Protein AF-A0A5D2D864-F1 (afdb_monomer_lite)

Organism: Gossypium darwinii (NCBI:txid34276)

Structure (mmCIF, N/CA/C/O backbone):
data_AF-A0A5D2D864-F1
#
_entry.id   AF-A0A5D2D864-F1
#
loop_
_atom_site.group_PDB
_atom_site.id
_atom_site.type_symbol
_atom_site.label_atom_id
_atom_site.label_alt_id
_atom_site.label_comp_id
_atom_site.label_asym_id
_atom_site.label_entity_id
_atom_site.label_seq_id
_atom_site.pdbx_PDB_ins_code
_atom_site.Cartn_x
_atom_site.Cartn_y
_atom_site.Cartn_z
_atom_site.occupancy
_atom_site.B_iso_or_equiv
_atom_site.auth_seq_id
_atom_site.auth_comp_id
_atom_site.auth_asym_id
_atom_site.auth_atom_id
_atom_site.pdbx_PDB_model_num
ATOM 1 N N . MET A 1 1 ? -20.719 16.041 -0.977 1.00 46.28 1 MET A N 1
ATOM 2 C CA . MET A 1 1 ? -22.059 15.527 -0.584 1.00 46.28 1 MET A CA 1
ATOM 3 C C . MET A 1 1 ? -21.979 14.354 0.398 1.00 46.28 1 MET A C 1
ATOM 5 O O . MET A 1 1 ? -22.927 14.145 1.139 1.00 46.28 1 MET A O 1
ATOM 9 N N . VAL A 1 2 ? -20.846 13.637 0.464 1.00 47.62 2 VAL A N 1
ATOM 10 C CA . VAL A 1 2 ? -20.567 12.593 1.474 1.00 47.62 2 VAL A CA 1
ATOM 11 C C . VAL A 1 2 ? -20.111 13.190 2.822 1.00 47.62 2 VAL A C 1
ATOM 13 O O . VAL A 1 2 ? -20.312 12.580 3.868 1.00 47.62 2 VAL A O 1
ATOM 16 N N . ASP A 1 3 ? -19.574 14.414 2.822 1.00 50.41 3 ASP A N 1
ATOM 17 C CA . ASP A 1 3 ? -19.045 15.067 4.031 1.00 50.41 3 ASP A CA 1
ATOM 18 C C . ASP A 1 3 ? -20.120 15.502 5.041 1.00 50.41 3 ASP A C 1
ATOM 20 O O . ASP A 1 3 ? -19.861 15.508 6.240 1.00 50.41 3 ASP A O 1
ATOM 24 N N . ILE A 1 4 ? -21.349 15.788 4.592 1.00 55.66 4 ILE A N 1
ATOM 25 C CA . ILE A 1 4 ? -22.454 16.230 5.468 1.00 55.66 4 ILE A CA 1
ATOM 26 C C . ILE A 1 4 ? -22.978 15.073 6.334 1.00 55.66 4 ILE A C 1
ATOM 28 O O . ILE A 1 4 ? -23.154 15.222 7.540 1.00 55.66 4 ILE A O 1
ATOM 32 N N . LEU A 1 5 ? -23.116 13.873 5.759 1.00 51.31 5 LEU A N 1
ATOM 33 C CA . LEU A 1 5 ? -23.576 12.687 6.496 1.00 51.31 5 LEU A CA 1
ATOM 34 C C . LEU A 1 5 ? -22.534 12.183 7.512 1.00 51.31 5 LEU A C 1
ATOM 36 O O . LEU A 1 5 ? -22.891 11.570 8.520 1.00 51.31 5 LEU A O 1
ATOM 40 N N . LYS A 1 6 ? -21.244 12.452 7.267 1.00 52.25 6 LYS A N 1
ATOM 41 C CA . LYS A 1 6 ? -20.132 11.999 8.116 1.00 52.25 6 LYS A CA 1
ATOM 42 C C . LYS A 1 6 ? -19.872 12.905 9.323 1.00 52.25 6 LYS A C 1
ATOM 44 O O . LYS A 1 6 ? -19.280 12.449 10.295 1.00 52.25 6 LYS A O 1
ATOM 49 N N . VAL A 1 7 ? -20.309 14.160 9.280 1.00 56.31 7 VAL A N 1
ATOM 50 C CA . VAL A 1 7 ? -20.109 15.107 10.386 1.00 56.31 7 VAL A CA 1
ATOM 51 C C . VAL A 1 7 ? -21.297 15.098 11.348 1.00 56.31 7 VAL A C 1
ATOM 53 O O . VAL A 1 7 ? -21.080 15.036 12.553 1.00 56.31 7 VAL A O 1
ATOM 56 N N . GLU A 1 8 ? -22.537 15.064 10.856 1.00 57.88 8 GLU A N 1
ATOM 57 C CA . GLU A 1 8 ? -23.718 15.236 11.720 1.00 57.88 8 GLU A CA 1
ATOM 58 C C . GLU A 1 8 ? -24.185 13.927 12.380 1.00 57.88 8 GLU A C 1
ATOM 60 O O . GLU A 1 8 ? -24.425 13.888 13.582 1.00 57.88 8 GLU A O 1
ATOM 65 N N . VAL A 1 9 ? -24.246 12.813 11.639 1.00 54.44 9 VAL A N 1
ATOM 66 C CA . VAL A 1 9 ? -24.748 11.532 12.184 1.00 54.44 9 VAL A CA 1
ATOM 67 C C . VAL A 1 9 ? -23.640 10.732 12.874 1.00 54.44 9 VAL A C 1
ATOM 69 O O . VAL A 1 9 ? -23.852 10.118 13.922 1.00 54.44 9 VAL A O 1
ATOM 72 N N . LEU A 1 10 ? -22.432 10.743 12.302 1.00 54.38 10 LEU A N 1
ATOM 73 C CA . LEU A 1 10 ? -21.276 10.048 12.872 1.00 54.38 10 LEU A CA 1
ATOM 74 C C . LEU A 1 10 ? -20.593 10.859 13.977 1.00 54.38 10 LEU A C 1
ATOM 76 O O . LEU A 1 10 ? -20.040 10.242 14.883 1.00 54.38 10 LEU A O 1
ATOM 80 N N . GLY A 1 11 ? -20.673 12.194 13.957 1.00 59.75 11 GLY A N 1
ATOM 81 C CA . GLY A 1 11 ? -20.122 13.052 15.009 1.00 59.75 11 GLY A CA 1
ATOM 82 C C . GLY A 1 11 ? -20.774 12.811 16.371 1.00 59.75 11 GLY A C 1
ATOM 83 O O . GLY A 1 11 ? -20.067 12.636 17.359 1.00 59.75 11 GLY A O 1
ATOM 84 N N . GLU A 1 12 ? -22.103 12.691 16.426 1.00 61.53 12 GLU A N 1
ATOM 85 C CA . GLU A 1 12 ? -22.854 12.465 17.672 1.00 61.53 12 GLU A CA 1
ATOM 86 C C . GLU A 1 12 ? -22.593 11.063 18.269 1.00 61.53 12 GLU A C 1
ATOM 88 O O . GLU A 1 12 ? -22.425 10.895 19.480 1.00 61.53 12 GLU A O 1
ATOM 93 N N . GLN A 1 13 ? -22.498 10.037 17.410 1.00 56.19 13 GLN A N 1
ATOM 94 C CA . GLN A 1 13 ? -22.211 8.651 17.812 1.00 56.19 13 GLN A CA 1
ATOM 95 C C . GLN A 1 13 ? -20.745 8.461 18.214 1.00 56.19 13 GLN A C 1
ATOM 97 O O . GLN A 1 13 ? -20.457 7.778 19.200 1.00 56.19 13 GLN A O 1
ATOM 102 N N . LEU A 1 14 ? -19.813 9.087 17.485 1.00 58.97 14 LEU A N 1
ATOM 103 C CA . LEU A 1 14 ? -18.406 9.157 17.877 1.00 58.97 14 LEU A CA 1
ATOM 104 C C . LEU A 1 14 ? -18.247 9.926 19.183 1.00 58.97 14 LEU A C 1
ATOM 106 O O . LEU A 1 14 ? -17.480 9.475 20.020 1.00 58.97 14 LEU A O 1
ATOM 110 N N . SER A 1 15 ? -18.997 11.009 19.401 1.00 61.84 15 SER A N 1
ATOM 111 C CA . SER A 1 15 ? -18.963 11.799 20.634 1.00 61.84 15 SER A CA 1
ATOM 112 C C . SER A 1 15 ? -19.405 10.968 21.845 1.00 61.84 15 SER A C 1
ATOM 114 O O . SER A 1 15 ? -18.610 10.764 22.766 1.00 61.84 15 SER A O 1
ATOM 116 N N . ARG A 1 16 ? -20.590 10.336 21.792 1.00 63.72 16 ARG A N 1
ATOM 117 C CA . ARG A 1 16 ? -21.082 9.436 22.860 1.00 63.72 16 ARG A CA 1
ATOM 118 C C . ARG A 1 16 ? -20.130 8.275 23.155 1.00 63.72 16 ARG A C 1
ATOM 120 O O . ARG A 1 16 ? -19.910 7.922 24.313 1.00 63.72 16 ARG A O 1
ATOM 127 N N . LYS A 1 17 ? -19.552 7.666 22.115 1.00 61.00 17 LYS A N 1
ATOM 128 C CA . LYS A 1 17 ? -18.601 6.554 22.266 1.00 61.00 17 LYS A CA 1
ATOM 129 C C . LYS A 1 17 ? -17.224 7.042 22.736 1.00 61.00 17 LYS A C 1
ATOM 131 O O . LYS A 1 17 ? -16.554 6.323 23.468 1.00 61.00 17 LYS A O 1
ATOM 136 N N . SER A 1 18 ? -16.819 8.259 22.368 1.00 63.56 18 SER A N 1
ATOM 137 C CA . SER A 1 18 ? -15.561 8.887 22.794 1.00 63.56 18 SER A CA 1
ATOM 138 C C . SER A 1 18 ? -15.559 9.245 24.275 1.00 63.56 18 SER A C 1
ATOM 140 O O . SER A 1 18 ? -14.522 9.109 24.912 1.00 63.56 18 SER A O 1
ATOM 142 N N . GLU A 1 19 ? -16.709 9.614 24.841 1.00 66.69 19 GLU A N 1
ATOM 143 C CA . GLU A 1 19 ? -16.851 9.915 26.267 1.00 66.69 19 GLU A CA 1
A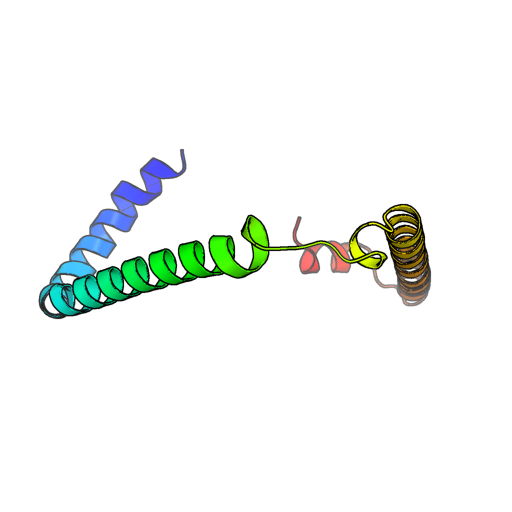TOM 144 C C . GLU A 1 19 ? -16.744 8.633 27.112 1.00 66.69 19 GLU A C 1
ATOM 146 O O . GLU A 1 19 ? -15.971 8.574 28.067 1.00 66.69 19 GLU A O 1
ATOM 151 N N . SER A 1 20 ? -17.389 7.544 26.668 1.00 69.56 20 SER A N 1
ATOM 152 C CA . SER A 1 20 ? -17.221 6.201 27.254 1.00 69.56 20 SER A CA 1
ATOM 153 C C . SER A 1 20 ? -15.791 5.655 27.135 1.00 69.56 20 SER A C 1
ATOM 155 O O . SER A 1 20 ? -15.407 4.778 27.910 1.00 69.56 20 SER A O 1
ATOM 157 N N . LEU A 1 21 ? -15.013 6.127 26.158 1.00 69.94 21 LEU A N 1
ATOM 158 C CA . LEU A 1 21 ? -13.634 5.704 25.896 1.00 69.94 21 LEU A CA 1
ATOM 159 C C . LEU A 1 21 ? -12.614 6.788 26.275 1.00 69.94 21 LEU A C 1
ATOM 161 O O . LEU A 1 21 ? -11.432 6.653 25.953 1.00 69.94 21 LEU A O 1
ATOM 165 N N . ALA A 1 22 ? -13.033 7.840 26.985 1.00 75.19 22 ALA A N 1
ATOM 166 C CA . ALA A 1 22 ? -12.180 8.983 27.295 1.00 75.19 22 ALA A CA 1
ATOM 167 C C . ALA A 1 22 ? -10.931 8.566 28.088 1.00 75.19 22 ALA A C 1
ATOM 169 O O . ALA A 1 22 ? -9.842 9.075 27.840 1.00 75.19 22 ALA A O 1
ATOM 170 N N . GLY A 1 23 ? -11.056 7.564 28.968 1.00 82.50 23 GLY A N 1
ATOM 171 C CA . GLY A 1 23 ? -9.924 6.987 29.703 1.00 82.50 23 GLY A CA 1
ATOM 172 C C . GLY A 1 23 ? -8.935 6.194 28.836 1.00 82.50 23 GLY A C 1
ATOM 173 O O . GLY A 1 23 ? -7.772 6.054 29.204 1.00 82.50 23 GLY A O 1
ATOM 174 N N . LEU A 1 24 ? -9.358 5.703 27.666 1.00 84.12 24 LEU A N 1
ATOM 175 C CA . LEU A 1 24 ? -8.501 4.990 26.709 1.00 84.12 24 LEU A CA 1
ATOM 176 C C . LEU A 1 24 ? -7.837 5.925 25.698 1.00 84.12 24 LEU A C 1
ATOM 178 O O . LEU A 1 24 ? -6.872 5.525 25.045 1.00 84.12 24 LEU A O 1
ATOM 182 N N . ARG A 1 25 ? -8.310 7.169 25.590 1.00 83.75 25 ARG A N 1
ATOM 183 C CA . ARG A 1 25 ? -7.780 8.175 24.668 1.00 83.75 25 ARG A CA 1
ATOM 184 C C . ARG A 1 25 ? -6.254 8.335 24.753 1.00 83.75 25 ARG A C 1
ATOM 186 O O . ARG A 1 25 ? -5.632 8.229 23.699 1.00 83.75 25 ARG A O 1
ATOM 193 N N . PRO A 1 26 ? -5.615 8.443 25.937 1.00 89.12 26 PRO A N 1
ATOM 194 C CA . PRO A 1 26 ? -4.154 8.543 26.012 1.00 89.12 26 PRO A CA 1
ATOM 195 C C . PRO A 1 26 ? -3.439 7.289 25.489 1.00 89.12 26 PRO A C 1
ATOM 197 O O . PRO A 1 26 ? -2.362 7.371 24.903 1.00 89.12 26 PRO A O 1
ATOM 200 N N . SER A 1 27 ? -4.046 6.109 25.666 1.00 90.75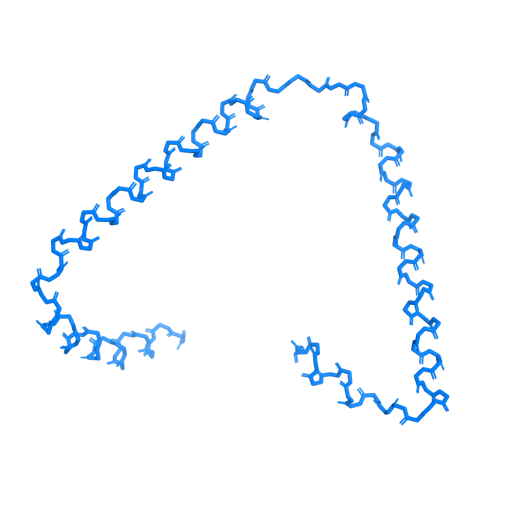 27 SER A N 1
ATOM 201 C CA . SER A 1 27 ? -3.493 4.856 25.138 1.00 90.75 27 SER A CA 1
ATOM 202 C C . SER A 1 27 ? -3.593 4.802 23.615 1.00 90.75 27 SER A C 1
ATOM 204 O O . SER A 1 27 ? -2.634 4.404 22.959 1.00 90.75 27 SER A O 1
ATOM 206 N N . LEU A 1 28 ? -4.725 5.229 23.051 1.00 88.69 28 LEU A N 1
ATOM 207 C CA . LEU A 1 28 ? -4.934 5.287 21.605 1.00 88.69 28 LEU A CA 1
ATOM 208 C C . LEU A 1 28 ? -4.039 6.335 20.941 1.00 88.69 28 LEU A C 1
ATOM 210 O O . LEU A 1 28 ? -3.445 6.041 19.912 1.00 88.69 28 LEU A O 1
ATOM 214 N N . GLU A 1 29 ? -3.882 7.514 21.542 1.00 90.75 29 GLU A N 1
ATOM 215 C CA . GLU A 1 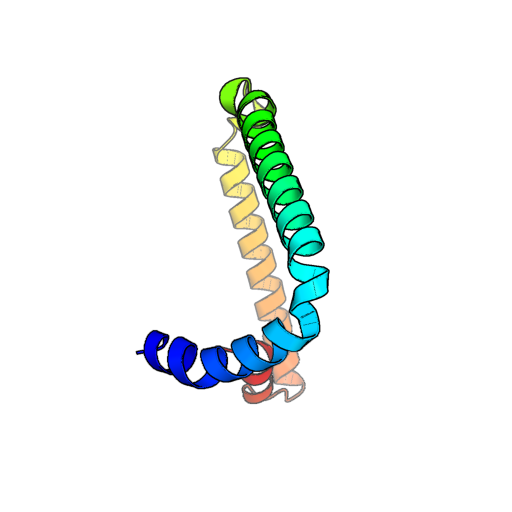29 ? -2.969 8.557 21.058 1.00 90.75 29 GLU A CA 1
ATOM 216 C C . GLU A 1 29 ? -1.516 8.061 21.066 1.00 90.75 29 GLU A C 1
ATOM 218 O O . GLU A 1 29 ? -0.794 8.250 20.088 1.00 90.75 29 GLU A O 1
ATOM 223 N N . ARG A 1 30 ? -1.107 7.328 22.111 1.00 93.06 30 ARG A N 1
ATOM 224 C CA . ARG A 1 30 ? 0.218 6.694 22.173 1.00 93.06 30 ARG A CA 1
ATOM 225 C C . ARG A 1 30 ? 0.412 5.632 21.089 1.00 93.06 30 ARG A C 1
ATOM 227 O O . ARG A 1 30 ? 1.470 5.587 20.470 1.00 9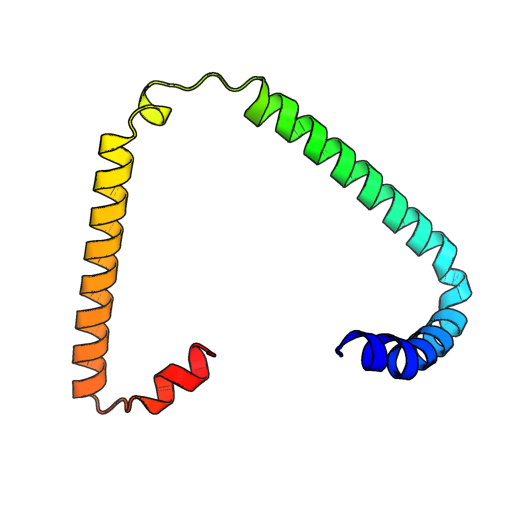3.06 30 ARG A O 1
ATOM 234 N N . ILE A 1 31 ? -0.590 4.784 20.851 1.00 94.94 31 ILE A N 1
ATOM 235 C CA . ILE A 1 31 ? -0.542 3.770 19.784 1.00 94.94 31 ILE A CA 1
ATOM 236 C C . ILE A 1 31 ? -0.487 4.447 18.412 1.00 94.94 31 ILE A C 1
ATOM 238 O O . ILE A 1 31 ? 0.294 4.045 17.555 1.00 94.94 31 ILE A O 1
ATOM 242 N N . LEU A 1 32 ? -1.284 5.495 18.208 1.00 94.38 32 LEU A N 1
ATOM 243 C CA . LEU A 1 32 ? -1.303 6.254 16.966 1.00 94.38 32 LEU A CA 1
ATOM 244 C C . LEU A 1 32 ? 0.057 6.905 16.696 1.00 94.38 32 LEU A C 1
ATOM 246 O O . LEU A 1 32 ? 0.524 6.864 15.559 1.00 94.38 32 LEU A O 1
ATOM 250 N N . ALA A 1 33 ? 0.694 7.468 17.724 1.00 93.06 33 ALA A N 1
ATOM 251 C CA . ALA A 1 33 ? 2.035 8.032 17.625 1.00 93.06 33 ALA A CA 1
ATOM 252 C C . ALA A 1 33 ? 3.083 6.963 17.264 1.00 93.06 33 ALA A C 1
ATOM 254 O O . ALA A 1 33 ? 3.856 7.180 16.333 1.00 93.06 33 ALA A O 1
ATOM 255 N N . ASP A 1 34 ? 3.053 5.790 17.912 1.00 98.00 34 ASP A N 1
ATOM 256 C CA . ASP A 1 34 ? 3.957 4.669 17.589 1.00 98.00 34 ASP A CA 1
ATOM 257 C C . ASP A 1 34 ? 3.785 4.197 16.139 1.00 98.00 34 ASP A C 1
ATOM 259 O O . ASP A 1 34 ? 4.763 4.015 15.415 1.00 98.00 34 ASP A O 1
ATOM 263 N N . ILE A 1 35 ? 2.538 4.050 15.678 1.00 97.69 35 ILE A N 1
ATOM 264 C CA . ILE A 1 35 ? 2.249 3.656 14.296 1.00 97.69 35 ILE A CA 1
ATOM 265 C C . ILE A 1 35 ? 2.783 4.704 13.318 1.00 97.69 35 ILE A C 1
ATOM 267 O O . ILE A 1 35 ? 3.421 4.335 12.331 1.00 9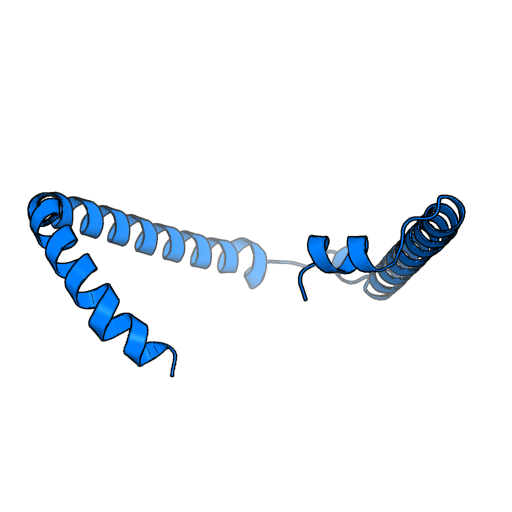7.69 35 ILE A O 1
ATOM 271 N N . HIS A 1 36 ? 2.561 5.995 13.580 1.00 96.44 36 HIS A N 1
ATOM 272 C CA . HIS A 1 36 ? 3.075 7.067 12.725 1.00 96.44 36 HIS A CA 1
ATOM 273 C C . HIS A 1 36 ? 4.598 7.048 12.641 1.00 96.44 36 HIS A C 1
ATOM 275 O O . HIS A 1 36 ? 5.150 7.114 11.539 1.00 96.44 36 HIS A O 1
ATOM 281 N N . GLU A 1 37 ? 5.282 6.932 13.778 1.00 96.81 37 GLU A N 1
ATOM 282 C CA . GLU A 1 37 ? 6.740 6.852 13.820 1.00 96.81 37 GLU A CA 1
ATOM 283 C C . GLU A 1 37 ? 7.239 5.625 13.052 1.00 96.81 37 GLU A C 1
ATOM 285 O O . GLU A 1 37 ? 8.107 5.738 12.183 1.00 96.81 37 GLU A O 1
ATOM 290 N N . ARG A 1 38 ? 6.628 4.461 13.286 1.00 97.69 38 ARG A N 1
ATOM 291 C CA . ARG A 1 38 ? 7.011 3.200 12.648 1.00 97.69 38 ARG A CA 1
ATOM 292 C C . ARG A 1 38 ? 6.786 3.214 11.143 1.00 97.69 38 ARG A C 1
ATOM 294 O O . ARG A 1 38 ? 7.643 2.733 10.403 1.00 97.69 38 ARG A O 1
ATOM 301 N N . LEU A 1 39 ? 5.661 3.751 10.677 1.00 97.19 39 LEU A N 1
ATOM 302 C CA . LEU A 1 39 ? 5.383 3.897 9.248 1.00 97.19 39 LEU A CA 1
ATOM 303 C C . LEU A 1 39 ? 6.356 4.879 8.603 1.00 97.19 39 LEU A C 1
ATOM 305 O O . LEU A 1 39 ? 6.913 4.578 7.550 1.00 97.19 39 LEU A O 1
ATOM 309 N N . THR A 1 40 ? 6.621 6.006 9.263 1.00 97.31 40 THR A N 1
ATOM 310 C CA . THR A 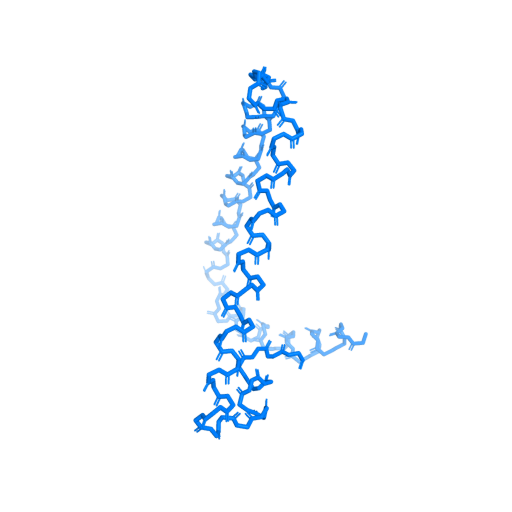1 40 ? 7.581 7.004 8.781 1.00 97.31 40 THR A CA 1
ATOM 311 C C . THR A 1 40 ? 8.980 6.408 8.667 1.00 97.31 40 THR A C 1
ATOM 313 O O . THR A 1 40 ? 9.643 6.583 7.645 1.00 97.31 40 THR A O 1
ATOM 316 N N . PHE A 1 41 ? 9.426 5.675 9.688 1.00 98.00 41 PHE A N 1
ATOM 317 C CA . PHE A 1 41 ? 10.707 4.982 9.672 1.00 98.00 41 PHE A CA 1
ATOM 318 C C . PHE A 1 41 ? 10.758 3.948 8.547 1.00 98.00 41 PHE A C 1
ATOM 320 O O . PHE A 1 41 ? 11.646 4.018 7.704 1.00 98.00 41 PHE A O 1
ATOM 327 N N . ARG A 1 42 ? 9.774 3.042 8.472 1.00 97.81 42 ARG A N 1
ATOM 328 C CA . ARG A 1 42 ? 9.736 1.989 7.446 1.00 97.81 42 ARG A CA 1
ATOM 329 C C . ARG A 1 42 ? 9.720 2.554 6.033 1.00 97.81 42 ARG A C 1
ATOM 331 O O . ARG A 1 42 ? 10.458 2.055 5.194 1.00 97.81 42 ARG A O 1
ATOM 338 N N . ALA A 1 43 ? 8.932 3.597 5.779 1.00 96.88 43 ALA A N 1
ATOM 339 C CA . ALA A 1 43 ? 8.899 4.253 4.478 1.00 96.88 43 ALA A CA 1
ATOM 340 C C . ALA A 1 43 ? 10.270 4.842 4.122 1.00 96.88 43 ALA A C 1
ATOM 342 O O . ALA A 1 43 ? 10.776 4.605 3.030 1.00 96.88 43 ALA A O 1
ATOM 343 N N . ARG A 1 44 ? 10.911 5.559 5.056 1.00 96.94 44 ARG A N 1
ATOM 344 C CA . ARG A 1 44 ? 12.247 6.138 4.841 1.00 96.94 44 ARG A CA 1
ATOM 345 C C . ARG A 1 44 ? 13.311 5.070 4.595 1.00 96.94 44 ARG A C 1
ATOM 347 O O . ARG A 1 44 ? 14.146 5.261 3.716 1.00 96.94 44 ARG A O 1
ATOM 354 N N . THR A 1 45 ? 13.279 3.976 5.349 1.00 96.44 45 THR A N 1
ATOM 355 C CA . THR A 1 45 ? 14.210 2.853 5.195 1.00 96.44 45 THR A CA 1
ATOM 356 C C . THR A 1 45 ? 14.001 2.153 3.859 1.00 96.44 45 THR A C 1
ATOM 358 O O . THR A 1 45 ? 14.952 2.019 3.106 1.00 96.44 45 THR A O 1
ATOM 361 N N . TYR A 1 46 ? 12.759 1.816 3.501 1.00 96.25 46 TYR A N 1
ATOM 362 C CA . TYR A 1 46 ? 12.455 1.186 2.215 1.00 96.25 46 TYR A CA 1
ATOM 363 C C . TYR A 1 46 ? 12.884 2.062 1.034 1.00 96.25 46 TYR A C 1
ATOM 365 O O . TYR A 1 46 ? 13.545 1.592 0.117 1.00 96.25 46 TYR A O 1
ATOM 373 N N . ILE A 1 47 ? 12.574 3.364 1.078 1.00 95.25 47 ILE A N 1
ATOM 374 C CA . ILE A 1 47 ? 13.007 4.300 0.034 1.00 95.25 47 ILE A CA 1
ATOM 375 C C . ILE A 1 47 ? 14.532 4.330 -0.069 1.00 95.25 47 ILE A C 1
ATOM 377 O O . ILE A 1 47 ? 15.059 4.371 -1.173 1.00 95.25 47 ILE A O 1
ATOM 381 N N . ARG A 1 48 ? 15.256 4.331 1.051 1.00 95.00 48 ARG A N 1
ATOM 382 C CA . ARG A 1 48 ? 16.720 4.358 1.025 1.00 95.00 48 ARG A CA 1
ATOM 383 C C . ARG A 1 48 ? 17.298 3.063 0.462 1.00 95.00 48 ARG A C 1
ATOM 385 O O . ARG A 1 48 ? 18.135 3.120 -0.433 1.00 95.00 48 ARG A O 1
ATOM 392 N N . ASP A 1 49 ? 16.867 1.937 1.007 1.00 94.38 49 ASP A N 1
ATOM 393 C CA . ASP A 1 49 ? 17.548 0.661 0.828 1.00 94.38 49 ASP A CA 1
ATOM 394 C C . ASP A 1 49 ? 17.109 -0.026 -0.471 1.00 94.38 49 ASP A C 1
ATOM 396 O O . ASP A 1 49 ? 17.954 -0.517 -1.212 1.00 94.38 49 ASP A O 1
ATOM 400 N N . GLU A 1 50 ? 15.815 0.032 -0.798 1.00 93.31 50 GLU A N 1
ATOM 401 C CA . GLU A 1 50 ? 15.226 -0.689 -1.936 1.00 93.31 50 GLU A CA 1
ATOM 402 C C . GLU A 1 50 ? 15.029 0.183 -3.182 1.00 93.31 50 GLU A C 1
ATOM 404 O O . GLU A 1 50 ? 14.819 -0.348 -4.267 1.00 93.31 50 GLU A O 1
ATOM 409 N N . ILE A 1 51 ? 15.050 1.518 -3.054 1.00 92.81 51 ILE A N 1
ATOM 410 C CA . ILE A 1 51 ? 14.815 2.429 -4.192 1.00 92.81 51 ILE A CA 1
ATOM 411 C C . ILE A 1 51 ? 16.050 3.277 -4.489 1.00 92.81 51 ILE A C 1
ATOM 413 O O . ILE A 1 51 ? 16.616 3.187 -5.573 1.00 92.81 51 ILE A O 1
ATOM 417 N N . ALA A 1 52 ? 16.478 4.124 -3.552 1.00 92.50 52 ALA A N 1
ATOM 418 C CA . ALA A 1 52 ? 17.538 5.103 -3.791 1.00 92.50 52 ALA A CA 1
ATOM 419 C C . ALA A 1 52 ? 18.903 4.443 -4.027 1.00 92.50 52 ALA A C 1
ATOM 421 O O . ALA A 1 52 ? 19.687 4.935 -4.836 1.00 92.50 52 ALA A O 1
ATOM 422 N N . ASN A 1 53 ? 19.168 3.330 -3.340 1.00 89.38 53 ASN A N 1
ATOM 423 C CA . ASN A 1 53 ? 20.415 2.574 -3.454 1.00 89.38 53 ASN A CA 1
ATOM 424 C C . ASN A 1 53 ? 20.309 1.364 -4.388 1.00 89.38 53 ASN A C 1
ATOM 426 O O . ASN A 1 53 ? 21.236 0.557 -4.459 1.00 89.38 53 ASN A O 1
ATOM 430 N N . TYR A 1 54 ? 19.189 1.215 -5.088 1.00 91.62 54 TYR A N 1
ATOM 431 C CA . TYR A 1 54 ? 18.985 0.085 -5.970 1.00 91.62 54 TYR A CA 1
ATOM 432 C C . TYR A 1 54 ? 19.846 0.206 -7.229 1.00 91.62 54 TYR A C 1
ATOM 434 O O . TYR A 1 54 ? 19.810 1.212 -7.940 1.00 91.62 54 TYR A O 1
ATOM 442 N N . ILE A 1 55 ? 20.615 -0.846 -7.506 1.00 91.25 55 ILE A N 1
ATOM 443 C CA . ILE A 1 55 ? 21.432 -0.981 -8.712 1.00 91.25 55 ILE A CA 1
ATOM 444 C C . ILE A 1 55 ? 20.765 -2.057 -9.576 1.00 91.25 55 ILE A C 1
ATOM 446 O O . ILE A 1 55 ? 20.838 -3.233 -9.213 1.00 91.25 55 ILE A O 1
ATOM 450 N N . PRO A 1 56 ? 20.111 -1.684 -10.692 1.00 90.19 56 PRO A N 1
ATOM 451 C CA . PRO A 1 56 ? 19.407 -2.638 -11.541 1.00 90.19 56 PRO A CA 1
ATOM 452 C C . PRO A 1 56 ? 20.354 -3.708 -12.089 1.00 90.19 56 PRO A C 1
ATOM 454 O O . PRO A 1 56 ? 21.438 -3.387 -12.587 1.00 90.19 56 PRO A O 1
ATOM 457 N N . ILE A 1 57 ? 19.927 -4.970 -12.054 1.00 90.00 57 ILE A N 1
ATOM 458 C CA . ILE A 1 57 ? 20.610 -6.056 -12.762 1.00 90.00 57 ILE A CA 1
ATOM 459 C C . ILE A 1 57 ? 20.075 -6.172 -14.194 1.00 90.00 57 ILE A C 1
ATOM 461 O O . ILE A 1 57 ? 19.024 -5.633 -14.535 1.00 90.00 57 ILE A O 1
ATOM 465 N N . ASN A 1 58 ? 20.798 -6.881 -15.067 1.00 86.44 58 ASN A N 1
ATOM 466 C CA . ASN A 1 58 ? 20.423 -7.013 -16.485 1.00 86.44 58 ASN A CA 1
ATOM 467 C C . ASN A 1 58 ? 18.982 -7.508 -16.690 1.00 86.44 58 ASN A C 1
ATOM 469 O O . ASN A 1 58 ? 18.314 -7.104 -17.638 1.00 86.44 58 ASN A O 1
ATOM 473 N N . GLU A 1 59 ? 18.493 -8.356 -15.790 1.00 86.62 59 GLU A N 1
ATOM 474 C CA . GLU A 1 59 ? 17.125 -8.863 -15.831 1.00 86.62 59 GLU A CA 1
ATOM 475 C C . GLU A 1 59 ? 16.078 -7.784 -15.522 1.00 86.62 59 GLU A C 1
ATOM 477 O O . GLU A 1 59 ? 14.999 -7.779 -16.113 1.00 86.62 59 GLU A O 1
ATOM 482 N N . ASP A 1 60 ? 16.405 -6.803 -14.680 1.00 86.31 60 ASP A N 1
ATOM 483 C CA . ASP A 1 60 ? 15.520 -5.675 -14.378 1.00 86.31 60 ASP A CA 1
ATOM 484 C C . ASP A 1 60 ? 15.315 -4.767 -15.583 1.00 86.31 60 ASP A C 1
ATOM 486 O O . ASP A 1 60 ? 14.219 -4.242 -15.787 1.00 86.31 60 ASP A O 1
ATOM 490 N N . LEU A 1 61 ? 16.361 -4.646 -16.402 1.00 84.44 61 LEU A N 1
ATOM 491 C CA . LEU A 1 61 ? 16.405 -3.823 -17.605 1.00 84.44 61 LEU A CA 1
ATOM 492 C C . LEU A 1 61 ? 15.840 -4.531 -18.842 1.00 84.44 61 LEU A C 1
ATOM 494 O O . LEU A 1 61 ? 15.612 -3.880 -19.863 1.00 84.44 61 LEU A O 1
ATOM 498 N N . ASN A 1 62 ? 15.588 -5.842 -18.772 1.00 87.94 62 ASN A N 1
ATOM 499 C CA . ASN A 1 62 ? 15.048 -6.621 -19.883 1.00 87.94 62 ASN A CA 1
ATOM 500 C C . ASN A 1 62 ? 13.532 -6.410 -20.050 1.00 87.94 62 ASN A C 1
ATOM 502 O O . ASN A 1 62 ? 12.715 -7.322 -19.919 1.00 87.94 62 ASN A O 1
ATOM 506 N N . TYR A 1 63 ? 13.154 -5.167 -20.331 1.00 81.19 63 TYR A N 1
ATOM 507 C CA . TYR A 1 63 ? 11.774 -4.759 -20.553 1.00 81.19 63 TYR A CA 1
ATOM 508 C C . TYR A 1 63 ? 11.087 -5.491 -21.724 1.00 81.19 63 TYR A C 1
ATOM 510 O O . TYR A 1 63 ? 9.927 -5.863 -21.551 1.00 81.19 63 TYR A O 1
ATOM 518 N N . PRO A 1 64 ? 11.751 -5.778 -22.869 1.00 89.12 64 PRO A N 1
ATOM 519 C CA . PRO A 1 64 ? 11.126 -6.516 -23.970 1.00 89.12 64 PRO A CA 1
ATOM 520 C C . PRO A 1 64 ? 10.610 -7.897 -23.551 1.00 89.12 64 PRO A C 1
ATOM 522 O O . PRO A 1 64 ? 9.442 -8.201 -23.768 1.00 89.12 64 PRO A O 1
ATOM 525 N N . ALA A 1 65 ? 11.431 -8.693 -22.859 1.00 85.38 65 ALA A N 1
ATOM 526 C CA . ALA A 1 65 ? 11.001 -10.009 -22.390 1.00 85.38 65 ALA A CA 1
ATOM 527 C C . ALA A 1 65 ? 9.902 -9.916 -21.314 1.00 85.38 65 ALA A C 1
ATOM 529 O O . ALA A 1 65 ? 8.984 -10.734 -21.295 1.00 85.38 65 ALA A O 1
ATOM 530 N N . LYS A 1 66 ? 9.950 -8.901 -20.433 1.00 82.94 66 LYS A N 1
ATOM 531 C CA . LYS A 1 66 ? 8.893 -8.665 -19.430 1.00 82.94 66 LYS A CA 1
ATOM 532 C C . LYS A 1 66 ? 7.551 -8.331 -20.082 1.00 82.94 66 LYS A C 1
ATOM 534 O O . LYS A 1 66 ? 6.516 -8.817 -19.628 1.00 82.94 66 LYS A O 1
ATOM 539 N N . LEU A 1 67 ? 7.573 -7.530 -21.148 1.00 82.88 67 LEU A N 1
ATOM 540 C CA . LEU A 1 67 ? 6.384 -7.214 -21.935 1.00 82.88 67 LEU A CA 1
ATOM 541 C C . LEU A 1 67 ? 5.816 -8.455 -22.626 1.00 82.88 67 LEU A C 1
ATOM 543 O O . LEU A 1 67 ? 4.623 -8.720 -22.489 1.00 82.88 67 LEU A O 1
ATOM 547 N N . GLU A 1 68 ? 6.653 -9.230 -23.315 1.00 84.81 68 GLU A N 1
ATOM 548 C CA . GLU A 1 68 ? 6.231 -10.462 -23.993 1.00 84.81 68 GLU A CA 1
ATOM 549 C C . GLU A 1 68 ? 5.616 -11.466 -23.011 1.00 84.81 68 GLU A C 1
ATOM 551 O O . GLU A 1 68 ? 4.519 -11.964 -23.256 1.00 84.81 68 GLU A O 1
ATOM 556 N N . HIS A 1 69 ? 6.243 -11.684 -21.851 1.00 77.25 69 HIS A N 1
ATOM 557 C CA . HIS A 1 69 ? 5.704 -12.578 -20.827 1.00 77.25 69 HIS A CA 1
ATOM 558 C C . HIS A 1 69 ? 4.357 -12.089 -20.273 1.00 77.25 69 HIS A C 1
ATOM 560 O O . HIS A 1 69 ? 3.431 -12.879 -20.108 1.00 77.25 69 HIS A O 1
ATOM 566 N N . SER A 1 70 ? 4.201 -10.780 -20.030 1.00 73.50 70 SER A N 1
ATOM 567 C CA . SER A 1 70 ? 2.912 -10.227 -19.593 1.00 73.50 70 SER A CA 1
ATOM 568 C C . SER A 1 70 ? 1.805 -10.394 -20.637 1.00 73.50 70 SER A C 1
ATOM 570 O O . SER A 1 70 ? 0.666 -10.681 -20.276 1.00 73.50 70 SER A O 1
ATOM 572 N N . ALA A 1 71 ? 2.132 -10.262 -21.926 1.00 75.19 71 ALA A N 1
ATOM 573 C CA . ALA A 1 71 ? 1.183 -10.474 -23.011 1.00 75.19 71 ALA A CA 1
ATOM 574 C C . ALA A 1 71 ? 0.762 -11.947 -23.110 1.00 75.19 71 ALA A C 1
ATOM 576 O O . ALA A 1 71 ? -0.415 -12.227 -23.336 1.00 75.19 71 ALA A O 1
ATOM 577 N N . ASP A 1 72 ? 1.692 -12.875 -22.881 1.00 76.88 72 ASP A N 1
ATOM 578 C CA . ASP A 1 72 ? 1.416 -14.313 -22.889 1.00 76.88 72 ASP A CA 1
ATOM 579 C C . ASP A 1 72 ? 0.508 -14.712 -21.717 1.00 76.88 72 ASP A C 1
ATOM 581 O O . ASP A 1 72 ? -0.525 -15.344 -21.917 1.00 76.88 72 ASP A O 1
ATOM 585 N N . VAL A 1 73 ? 0.775 -14.200 -20.509 1.00 76.81 73 VAL A N 1
ATOM 586 C CA . VAL A 1 73 ? -0.109 -14.383 -19.343 1.00 76.81 73 VAL A CA 1
ATOM 587 C C . VAL A 1 73 ? -1.497 -13.779 -19.590 1.00 76.81 73 VAL A C 1
ATOM 589 O O . VAL A 1 73 ? -2.508 -14.377 -19.222 1.00 76.81 73 VAL A O 1
ATOM 592 N N . VAL A 1 74 ? -1.598 -12.613 -20.235 1.00 77.62 74 VAL A N 1
ATOM 593 C CA . VAL A 1 74 ? -2.897 -12.022 -20.613 1.00 77.62 74 VAL A CA 1
ATOM 594 C C . VAL A 1 74 ? -3.621 -12.888 -21.652 1.00 77.62 74 VAL A C 1
ATOM 596 O O . VAL A 1 74 ? -4.833 -13.068 -21.563 1.00 77.62 74 VAL A O 1
ATOM 599 N N . SER A 1 75 ? -2.897 -13.472 -22.605 1.00 76.19 75 SER A N 1
ATOM 600 C CA . SER A 1 75 ? -3.448 -14.380 -23.617 1.00 76.19 75 SER A CA 1
ATOM 601 C C . SER A 1 75 ? -3.949 -15.688 -22.998 1.00 76.19 75 SER A C 1
ATOM 603 O O . SER A 1 75 ? -5.098 -16.082 -23.214 1.00 76.19 75 SER A O 1
ATOM 605 N N . GLU A 1 76 ? -3.141 -16.326 -22.150 1.00 78.31 76 GLU A N 1
ATOM 606 C CA . GLU A 1 76 ? -3.521 -17.518 -21.391 1.00 78.31 76 GLU A CA 1
ATOM 607 C C . GLU A 1 76 ? -4.721 -17.233 -20.487 1.00 78.31 76 GLU A C 1
ATOM 609 O O . GLU A 1 76 ? -5.682 -18.012 -20.458 1.00 78.31 76 GLU A O 1
ATOM 614 N N . THR A 1 77 ? -4.712 -16.077 -19.808 1.00 82.12 77 THR A N 1
ATOM 615 C CA . THR A 1 77 ? -5.818 -15.664 -18.943 1.00 82.12 77 THR A CA 1
ATOM 616 C C . THR A 1 77 ? -7.082 -15.268 -19.719 1.00 82.12 77 THR A C 1
ATOM 618 O O . THR A 1 77 ? -8.199 -15.434 -19.234 1.00 82.12 77 THR A O 1
ATOM 621 N N . ALA A 1 78 ? -6.970 -14.817 -20.960 1.00 81.88 78 ALA A N 1
ATOM 622 C CA . ALA A 1 78 ? -8.130 -14.639 -21.824 1.00 81.88 78 ALA A CA 1
ATOM 623 C C . ALA A 1 78 ? -8.663 -15.993 -22.333 1.00 81.88 78 ALA A C 1
ATOM 625 O O . ALA A 1 78 ? -9.879 -16.197 -22.419 1.00 81.88 78 ALA A O 1
ATOM 626 N N . ALA A 1 79 ? -7.772 -16.944 -22.629 1.00 83.69 79 ALA A N 1
ATOM 627 C CA . ALA A 1 79 ? -8.119 -18.249 -23.181 1.00 83.69 79 ALA A CA 1
ATOM 628 C C . ALA A 1 79 ? -8.881 -19.135 -22.181 1.00 83.69 79 ALA A C 1
ATOM 630 O O . ALA A 1 79 ? -9.951 -19.650 -22.522 1.00 83.69 79 ALA A O 1
ATOM 631 N N . TRP A 1 80 ? -8.395 -19.283 -20.940 1.00 84.31 80 TRP A N 1
ATOM 632 C CA . TRP A 1 80 ? -9.117 -20.053 -19.910 1.00 84.31 80 TRP A CA 1
ATOM 633 C C . TRP A 1 80 ? -10.450 -19.398 -19.528 1.00 84.31 80 TRP A C 1
ATOM 635 O O . TRP A 1 80 ? -11.425 -20.125 -19.356 1.00 84.31 80 TRP A O 1
ATOM 645 N N . LEU A 1 81 ? -10.538 -18.059 -19.467 1.00 83.69 81 LEU A N 1
ATOM 646 C CA . LEU A 1 81 ? -11.796 -17.350 -19.218 1.00 83.69 81 LEU A CA 1
ATOM 647 C C . LEU A 1 81 ? -12.786 -17.635 -20.342 1.00 83.69 81 LEU A C 1
ATOM 649 O O . LEU A 1 81 ? -13.908 -18.050 -20.076 1.00 83.69 81 LEU A O 1
ATOM 653 N N . THR A 1 82 ? -12.369 -17.496 -21.601 1.00 84.25 82 THR A N 1
ATOM 654 C CA . THR A 1 82 ? -13.226 -17.788 -22.760 1.00 84.25 82 THR A CA 1
ATOM 655 C C . THR A 1 82 ? -13.701 -19.244 -22.756 1.00 84.25 82 THR A C 1
ATOM 657 O O . THR A 1 82 ? -14.882 -19.515 -22.983 1.00 84.25 82 THR A O 1
ATOM 660 N N . TYR A 1 83 ? -12.809 -20.197 -22.464 1.00 82.69 83 TYR A N 1
ATOM 661 C CA . TYR A 1 83 ? -13.160 -21.612 -22.333 1.00 82.69 83 TYR A CA 1
ATOM 662 C C . TYR A 1 83 ? -14.153 -21.856 -21.190 1.00 82.69 83 TYR A C 1
ATOM 664 O O . TYR A 1 83 ? -15.180 -22.509 -21.392 1.00 82.69 83 TYR A O 1
ATOM 672 N N . PHE A 1 84 ? -13.866 -21.313 -20.007 1.00 86.19 84 PHE A N 1
ATOM 673 C CA . PHE A 1 84 ? -14.705 -21.429 -18.823 1.00 86.19 84 PHE A CA 1
ATOM 674 C C . PHE A 1 84 ? -16.101 -20.861 -19.083 1.00 86.19 84 PHE A C 1
ATOM 676 O O . PHE A 1 84 ? -17.085 -21.565 -18.867 1.00 86.19 84 PHE A O 1
ATOM 683 N N . TRP A 1 85 ? -16.197 -19.652 -19.641 1.00 82.00 85 TRP A N 1
ATOM 684 C CA . TRP A 1 85 ? -17.465 -19.019 -20.004 1.00 82.00 85 TRP A CA 1
ATOM 685 C C . TRP A 1 85 ? -18.242 -19.842 -21.027 1.00 82.00 85 TRP A C 1
ATOM 687 O O . TRP A 1 85 ? -19.431 -20.102 -20.842 1.00 82.00 85 TRP A O 1
ATOM 697 N N . ARG A 1 86 ? -17.573 -20.348 -22.069 1.00 83.94 86 ARG A N 1
ATOM 698 C CA . ARG A 1 86 ? -18.206 -21.224 -23.064 1.00 83.94 86 ARG A CA 1
ATOM 699 C C . ARG A 1 86 ? -18.757 -22.500 -22.426 1.00 83.94 86 ARG A C 1
ATOM 701 O O . ARG A 1 86 ? -19.841 -22.948 -22.793 1.00 83.94 86 ARG A O 1
ATOM 708 N N . ARG A 1 87 ? -18.038 -23.084 -21.464 1.00 84.88 87 ARG A N 1
ATOM 709 C CA . ARG A 1 87 ? -18.471 -24.281 -20.731 1.00 84.88 87 ARG A CA 1
ATOM 710 C C . ARG A 1 87 ? -19.611 -23.976 -19.757 1.00 84.88 87 ARG A C 1
ATOM 712 O O . ARG A 1 87 ? -20.549 -24.762 -19.690 1.00 84.88 87 ARG A O 1
ATOM 719 N N . ALA A 1 88 ? -19.568 -22.845 -19.058 1.00 82.81 88 ALA A N 1
ATOM 720 C CA . ALA A 1 88 ? -20.623 -22.392 -18.153 1.00 82.81 88 ALA A CA 1
ATOM 721 C C . ALA A 1 88 ? -21.955 -22.185 -18.895 1.00 82.81 88 ALA A C 1
ATOM 723 O O . ALA A 1 88 ? -22.990 -22.671 -18.440 1.00 82.81 88 ALA A O 1
ATOM 724 N N . LYS A 1 89 ? -21.920 -21.592 -20.099 1.00 78.88 89 LYS A N 1
ATOM 725 C CA . LYS A 1 89 ? -23.104 -21.458 -20.968 1.00 78.88 89 LYS A CA 1
ATOM 726 C C . LYS A 1 89 ? -23.695 -22.806 -21.387 1.00 78.88 89 LYS A C 1
ATOM 728 O O . LYS A 1 89 ? -24.911 -22.950 -21.414 1.00 78.88 89 LYS A O 1
ATOM 733 N N . VAL A 1 90 ? -22.861 -23.816 -21.659 1.00 84.12 90 VAL A N 1
ATOM 734 C CA . VAL A 1 90 ? -23.332 -25.185 -21.965 1.00 84.12 90 VAL A CA 1
ATOM 735 C C . VAL A 1 90 ? -24.082 -25.809 -20.784 1.00 84.12 90 VAL A C 1
ATOM 737 O O . VAL A 1 90 ? -25.007 -26.587 -20.996 1.00 84.12 90 VAL A O 1
ATOM 740 N N . TYR A 1 91 ? -23.712 -25.460 -19.551 1.00 81.75 91 TYR A N 1
ATOM 741 C CA . TYR A 1 91 ? -24.385 -25.925 -18.337 1.00 81.75 91 TYR A CA 1
ATOM 742 C C . TYR A 1 91 ? -25.548 -25.032 -17.881 1.00 81.75 91 TYR A C 1
ATOM 744 O O . TYR A 1 91 ? -26.103 -25.278 -16.814 1.00 81.75 91 TYR A O 1
ATOM 752 N N . GLY A 1 92 ? -25.938 -24.029 -18.674 1.00 73.44 92 GLY A N 1
ATOM 753 C CA . GLY A 1 92 ? -27.080 -23.167 -18.364 1.00 73.44 92 GLY A CA 1
ATOM 754 C C . GLY A 1 92 ? -26.824 -22.152 -17.248 1.00 73.44 92 GLY A C 1
ATOM 755 O O . GLY A 1 92 ? -27.767 -21.746 -16.584 1.00 73.44 92 GLY A O 1
ATOM 756 N N . VAL A 1 93 ? -25.569 -21.748 -17.017 1.00 71.56 93 VAL A N 1
ATOM 757 C CA . VAL A 1 93 ? -25.254 -20.617 -16.126 1.00 71.56 93 VAL A CA 1
ATOM 758 C C . VAL A 1 93 ? -25.627 -19.317 -16.856 1.00 71.56 93 VAL A C 1
ATOM 760 O O . VAL A 1 93 ? -24.936 -18.911 -17.798 1.00 71.56 93 VAL A O 1
ATOM 763 N N . GLU A 1 94 ? -26.753 -18.709 -16.477 1.00 63.84 94 GLU A N 1
ATOM 764 C CA . GLU A 1 94 ? -27.235 -17.425 -17.015 1.00 63.84 94 GLU A CA 1
ATOM 765 C C . GLU A 1 94 ? -26.336 -16.249 -16.550 1.00 63.84 94 GLU A C 1
ATOM 767 O O . GLU A 1 94 ? -25.609 -16.366 -15.558 1.00 63.84 94 GLU A O 1
ATOM 772 N N . ASP A 1 95 ? -26.286 -15.153 -17.329 1.00 58.03 95 ASP A N 1
ATOM 773 C CA . ASP A 1 95 ? -25.343 -14.019 -17.141 1.00 58.03 95 ASP A CA 1
ATOM 774 C C . ASP A 1 95 ? -25.505 -13.297 -15.789 1.00 58.03 95 ASP A C 1
ATOM 776 O O . ASP A 1 95 ? -24.561 -12.713 -15.262 1.00 58.03 95 ASP A O 1
ATOM 780 N N . ASP A 1 96 ? -26.681 -13.403 -15.193 1.00 54.78 96 ASP A N 1
ATOM 781 C CA . ASP A 1 96 ? -27.130 -12.761 -13.962 1.00 54.78 96 ASP A CA 1
ATOM 782 C C . ASP A 1 96 ? -26.429 -13.287 -12.693 1.00 54.78 96 ASP A C 1
ATOM 784 O O . ASP A 1 96 ? -26.358 -12.580 -11.689 1.00 54.78 96 ASP A O 1
ATOM 788 N N . ILE A 1 97 ? -25.791 -14.466 -12.744 1.00 54.44 97 ILE A N 1
ATOM 789 C CA . ILE A 1 97 ? -24.939 -14.976 -11.648 1.00 54.44 97 ILE A CA 1
ATOM 790 C C . ILE A 1 97 ? -23.549 -14.299 -11.651 1.00 54.44 97 ILE A C 1
ATOM 792 O O . ILE A 1 97 ? -22.855 -14.271 -10.628 1.00 54.44 97 ILE A O 1
ATOM 796 N N . ALA A 1 98 ? -23.112 -13.757 -12.793 1.00 51.78 98 ALA A N 1
ATOM 797 C CA . ALA A 1 98 ? -21.780 -13.173 -12.947 1.00 51.78 98 ALA A CA 1
ATOM 798 C C . ALA A 1 98 ? -21.682 -11.745 -12.386 1.00 51.78 98 ALA A C 1
ATOM 800 O O . ALA A 1 98 ? -20.669 -11.406 -11.770 1.00 51.78 98 ALA A O 1
ATOM 801 N N . GLU A 1 99 ? -22.727 -10.930 -12.556 1.00 53.75 99 GLU A N 1
ATOM 802 C CA . GLU A 1 99 ? -22.765 -9.548 -12.052 1.00 53.75 99 GLU A CA 1
ATOM 803 C C . GLU A 1 99 ? -22.850 -9.491 -10.518 1.00 53.75 99 GLU A C 1
ATOM 805 O O . GLU A 1 99 ? -22.129 -8.709 -9.897 1.00 53.75 99 GLU A O 1
ATOM 810 N N . GLU A 1 100 ? -23.625 -10.379 -9.881 1.00 53.88 100 GLU A N 1
ATOM 811 C CA . GLU A 1 100 ? -23.805 -10.387 -8.417 1.00 53.88 100 GLU A CA 1
ATOM 812 C C . GLU A 1 100 ? -22.502 -10.702 -7.654 1.00 53.88 100 GLU A C 1
ATOM 814 O O . GLU A 1 100 ? -22.295 -10.230 -6.535 1.00 53.88 100 GLU A O 1
ATOM 819 N N . ARG A 1 101 ? -21.584 -11.474 -8.254 1.00 48.28 101 ARG A N 1
ATOM 820 C CA . ARG A 1 101 ? -20.305 -11.848 -7.619 1.00 48.28 101 ARG A CA 1
ATOM 821 C C . ARG A 1 101 ? -19.120 -10.961 -7.983 1.00 48.28 101 ARG A C 1
ATOM 823 O O . ARG A 1 101 ? -18.132 -10.989 -7.249 1.00 48.28 101 ARG A O 1
ATOM 830 N N . LEU A 1 102 ? -19.193 -10.208 -9.081 1.00 52.22 102 LEU A N 1
ATOM 831 C CA . LEU A 1 102 ? -18.113 -9.315 -9.519 1.00 52.22 102 LEU A CA 1
ATOM 832 C C . LEU A 1 102 ? -18.386 -7.827 -9.264 1.00 52.22 102 LEU A C 1
ATOM 834 O O . LEU A 1 102 ? -17.442 -7.051 -9.365 1.00 52.22 102 LEU A O 1
ATOM 838 N N . GLY A 1 103 ? -19.598 -7.448 -8.842 1.00 46.31 103 GLY A N 1
ATOM 839 C CA . GLY A 1 103 ? -19.875 -6.179 -8.162 1.00 46.31 103 GLY A CA 1
ATOM 840 C C . GLY A 1 103 ? -19.367 -4.931 -8.889 1.00 46.31 103 GLY A C 1
ATOM 841 O O . GLY A 1 103 ? -18.538 -4.206 -8.335 1.00 46.31 103 GLY A O 1
ATOM 842 N N . PHE A 1 104 ? -19.866 -4.691 -10.103 1.00 47.59 104 PHE A N 1
ATOM 843 C CA . PHE A 1 104 ? -19.835 -3.358 -10.711 1.00 47.59 104 PHE A CA 1
ATOM 844 C C . PHE A 1 104 ? -21.056 -2.543 -10.280 1.00 47.59 104 PHE A C 1
ATOM 846 O O . PHE A 1 104 ? -22.151 -3.138 -10.172 1.00 47.59 104 PHE A O 1
#

Radius of gyration: 25.73 Å; chains: 1; bounding box: 49×42×54 Å

Sequence (104 aa):
MVDILKVEVLGEQLSRKSESLAGLRPSLERILADIHERLTFRARTYIRDEIANYIPINEDLNYPAKLEHSADVVSETAAWLTYFWRRAKVYGVEDDIAEERLGF

pLDDT: mean 77.75, std 15.87, range [46.28, 98.0]

Foldseek 3Di:
DVVVCCCPVVVVVCVVVCVVCVVCVVVVVVVVVVVVVVVVVVVVCCCVPVNVPDDDDPVNVPVVVVVVVVVVVVVVVVVVVVVVVVVCVVVVNDPVVVCVVVPD

InterPro domains:
  IPR007265 Conserved oligomeric Golgi complex, subunit 3 [PTHR13302] (1-73)
  IPR048685 Conserved oligomeric Golgi complex subunit 3, C-terminal [PF20671] (2-70)

Secondary structure (DSSP, 8-state):
-HHHHHHHHHHHHHHHHHHHTGGGHHHHHHHHHHHHHHHHHHHHHHIIIIIIT----HHHH-HHHHHHHHHHHHHHHHHHHHHHHHHHHHTT--THHHHHHH--